Protein AF-A0A8C5RUM3-F1 (afdb_monomer)

pLDDT: mean 84.73, std 10.21, range [60.62, 96.94]

Secondary structure (DSSP, 8-state):
-PPPP----TTSTTTHHHHTTTTHHHHHHHHHHHHHHHHHHHHHHHHHHHHHHHHH--

Foldseek 3Di:
DPDDPDDDDCCPPVNVVVNPPPCVVVVVVVVVVVVVVVVVVVVVVVVVVVVVVVVVVD

Solvent-accessible surface area (backbone atoms only — not comparable to full-atom values): 3577 Å² total; per-residue (Å²): 133,86,79,77,81,85,75,87,61,62,72,37,90,82,35,26,75,72,50,63,64,66,58,52,67,60,52,51,50,52,51,50,52,53,52,51,50,54,53,50,54,53,53,53,52,51,53,50,51,53,51,55,51,59,64,72,75,111

Organism: Laticauda laticaudata (NCBI:txid8630)

Structure (mmCIF, N/CA/C/O backbone):
data_AF-A0A8C5RUM3-F1
#
_entry.id   AF-A0A8C5RUM3-F1
#
loop_
_atom_site.group_PDB
_atom_site.id
_atom_site.type_symbol
_atom_site.label_atom_id
_atom_site.label_alt_id
_atom_site.label_comp_id
_atom_site.label_asym_id
_atom_site.label_entity_id
_atom_site.label_seq_id
_atom_site.pdbx_PDB_ins_code
_atom_site.Cartn_x
_atom_site.Cartn_y
_atom_site.Cartn_z
_atom_site.occupancy
_atom_site.B_iso_or_equiv
_atom_site.auth_seq_id
_atom_site.auth_comp_id
_atom_site.auth_asym_id
_atom_site.auth_atom_id
_atom_site.pdbx_PDB_model_num
ATOM 1 N N . MET A 1 1 ? 10.383 8.829 39.456 1.00 63.66 1 MET A N 1
ATOM 2 C CA . MET A 1 1 ? 10.170 7.855 38.364 1.00 63.66 1 MET A CA 1
ATOM 3 C C . MET A 1 1 ? 9.953 8.657 37.087 1.00 63.66 1 MET A C 1
ATOM 5 O O . MET A 1 1 ? 9.028 9.456 37.069 1.00 63.66 1 MET A O 1
ATOM 9 N N . GLN A 1 2 ? 10.833 8.558 36.085 1.00 61.97 2 GLN A N 1
ATOM 10 C CA . GLN A 1 2 ? 10.580 9.164 34.769 1.00 61.97 2 GLN A CA 1
ATOM 11 C C . GLN A 1 2 ? 9.564 8.281 34.040 1.00 61.97 2 GLN A C 1
ATOM 13 O O . GLN A 1 2 ? 9.800 7.085 33.880 1.00 61.97 2 GLN A O 1
ATOM 18 N N . ALA A 1 3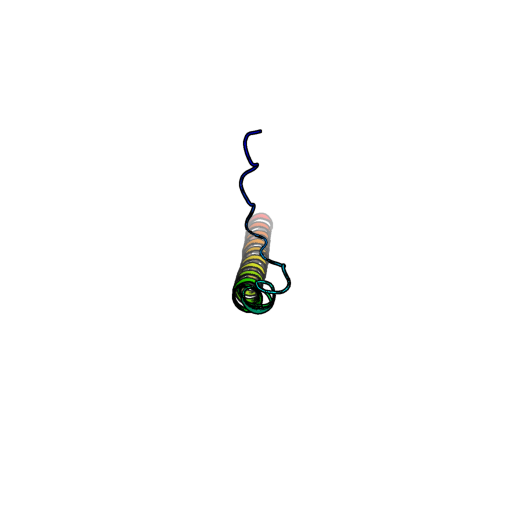 ? 8.411 8.844 33.677 1.00 64.19 3 ALA A N 1
ATOM 19 C CA . ALA A 1 3 ? 7.398 8.128 32.914 1.00 64.19 3 ALA A CA 1
ATOM 20 C C . ALA A 1 3 ? 7.964 7.763 31.534 1.00 64.19 3 ALA A C 1
ATOM 22 O O . ALA A 1 3 ? 8.539 8.614 30.853 1.00 64.19 3 ALA A O 1
ATOM 23 N N . ALA A 1 4 ? 7.828 6.496 31.140 1.00 72.00 4 ALA A N 1
ATOM 24 C CA . ALA A 1 4 ? 8.208 6.054 29.806 1.00 72.00 4 ALA A CA 1
ATOM 25 C C . ALA A 1 4 ? 7.373 6.807 28.749 1.00 72.00 4 ALA A C 1
ATOM 27 O O . ALA A 1 4 ? 6.189 7.060 28.992 1.00 72.00 4 ALA A O 1
ATOM 28 N N . PRO A 1 5 ? 7.946 7.163 27.583 1.00 72.50 5 PRO A N 1
ATOM 29 C CA . PRO A 1 5 ? 7.178 7.760 26.498 1.00 72.50 5 PRO A CA 1
ATOM 30 C C . PRO A 1 5 ? 6.031 6.826 26.100 1.00 72.50 5 PRO A C 1
ATOM 32 O O . PRO A 1 5 ? 6.267 5.658 25.788 1.00 72.50 5 PRO A O 1
ATOM 35 N N . LEU A 1 6 ? 4.797 7.335 26.107 1.00 77.25 6 LEU A N 1
ATOM 36 C CA . LEU A 1 6 ? 3.642 6.608 25.582 1.00 77.25 6 LEU A CA 1
ATOM 37 C C . LEU A 1 6 ? 3.866 6.346 24.088 1.00 77.25 6 LEU A C 1
ATOM 39 O O . LEU A 1 6 ? 3.881 7.273 23.278 1.00 77.25 6 LEU A O 1
ATOM 43 N N . GLN A 1 7 ? 4.073 5.080 23.730 1.00 85.75 7 GLN A N 1
ATOM 44 C CA . GLN A 1 7 ? 4.169 4.657 22.338 1.00 85.75 7 GLN A CA 1
ATOM 45 C C . GLN A 1 7 ? 2.776 4.679 21.712 1.00 85.75 7 GLN A C 1
ATOM 47 O O . GLN A 1 7 ? 1.816 4.174 22.293 1.00 85.75 7 GLN A O 1
ATOM 52 N N . TYR A 1 8 ? 2.660 5.271 20.523 1.00 91.50 8 TYR A N 1
ATOM 53 C CA . TYR A 1 8 ? 1.396 5.284 19.799 1.00 91.50 8 TYR A CA 1
ATOM 54 C C . TYR A 1 8 ? 1.059 3.876 19.310 1.00 91.50 8 TYR A C 1
ATOM 56 O O . TYR A 1 8 ? 1.783 3.285 18.505 1.00 91.50 8 TYR A O 1
ATOM 64 N N . GLU A 1 9 ? -0.060 3.347 19.786 1.00 94.06 9 GLU A N 1
ATOM 65 C CA . GLU A 1 9 ? -0.520 2.023 19.408 1.00 94.06 9 GLU A CA 1
ATOM 66 C C . GLU A 1 9 ? -1.445 2.108 18.190 1.00 94.06 9 GLU A C 1
ATOM 68 O O . GLU A 1 9 ? -2.616 2.482 18.285 1.00 94.06 9 GLU A O 1
ATOM 73 N N . PHE A 1 10 ? -0.915 1.746 17.021 1.00 93.44 10 PHE A N 1
ATOM 74 C CA . PHE A 1 10 ? -1.652 1.768 15.752 1.00 93.44 10 PHE A CA 1
ATOM 75 C C . PHE A 1 10 ? -2.841 0.797 15.720 1.00 93.44 10 PHE A C 1
ATOM 77 O O . PHE A 1 10 ? -3.817 1.041 15.015 1.00 93.44 10 PHE A O 1
ATOM 84 N N . PHE A 1 11 ? -2.774 -0.305 16.467 1.00 92.44 11 PHE A N 1
ATOM 85 C CA . PHE A 1 11 ? -3.783 -1.368 16.430 1.00 92.44 11 PHE A CA 1
ATOM 86 C C . PHE A 1 11 ? -4.536 -1.548 17.753 1.00 92.44 11 PHE A C 1
ATOM 88 O O . PHE A 1 11 ? -5.111 -2.612 17.975 1.00 92.44 11 PHE A O 1
ATOM 95 N N . SER A 1 12 ? -4.590 -0.503 18.582 1.00 94.12 12 SER A N 1
ATOM 96 C CA . SER A 1 12 ? -5.489 -0.454 19.740 1.00 94.12 12 SER A CA 1
ATOM 97 C C . SER A 1 12 ? -6.959 -0.465 19.305 1.00 94.12 12 SER A C 1
ATOM 99 O O . SER A 1 12 ? -7.269 -0.205 18.141 1.00 94.12 12 SER A O 1
ATOM 101 N N . GLU A 1 13 ? -7.888 -0.711 20.230 1.00 94.19 13 GLU A N 1
ATOM 102 C CA . GLU A 1 13 ? -9.331 -0.713 19.933 1.00 94.19 13 GLU A CA 1
ATOM 103 C C . GLU A 1 13 ? -9.814 0.602 19.297 1.00 94.19 13 GLU A C 1
ATOM 105 O O . GLU 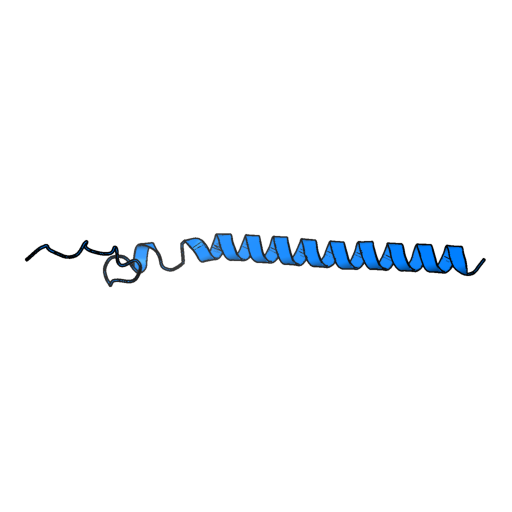A 1 13 ? -10.630 0.585 18.375 1.00 94.19 13 GLU A O 1
ATOM 110 N N . GLU A 1 14 ? -9.257 1.740 19.724 1.00 94.56 14 GLU A N 1
ATOM 111 C CA . GLU A 1 14 ? -9.596 3.060 19.182 1.00 94.56 14 GLU A CA 1
ATOM 112 C C . GLU A 1 14 ? -8.974 3.312 17.798 1.00 94.56 14 GLU A C 1
ATOM 114 O O . GLU A 1 14 ? -9.587 3.919 16.914 1.00 94.56 14 GLU A O 1
ATOM 119 N N . ASN A 1 15 ? -7.728 2.878 17.595 1.00 94.81 15 ASN A N 1
ATOM 120 C CA . ASN A 1 15 ? -6.956 3.238 16.408 1.00 94.81 15 ASN A CA 1
ATOM 121 C C . ASN A 1 15 ? -7.089 2.211 15.282 1.00 94.81 15 ASN A C 1
ATOM 123 O O . ASN A 1 15 ? -7.005 2.580 14.109 1.00 94.81 15 ASN A O 1
ATOM 127 N N . ALA A 1 16 ? -7.362 0.944 15.599 1.00 95.19 16 ALA A N 1
ATOM 128 C CA . ALA A 1 16 ? -7.448 -0.127 14.616 1.00 95.19 16 ALA A CA 1
ATOM 129 C C . ALA A 1 16 ? -8.422 0.182 13.464 1.00 95.19 16 ALA A C 1
ATOM 131 O O . ALA A 1 16 ? -8.029 -0.053 12.323 1.00 95.19 16 ALA A O 1
ATOM 132 N N . PRO A 1 17 ? -9.626 0.755 13.670 1.00 95.88 17 PRO A N 1
ATOM 133 C CA . PRO A 1 17 ? -10.513 1.108 12.557 1.00 95.88 17 PRO A CA 1
ATOM 134 C C . PRO A 1 17 ? -9.953 2.193 11.624 1.00 95.88 17 PRO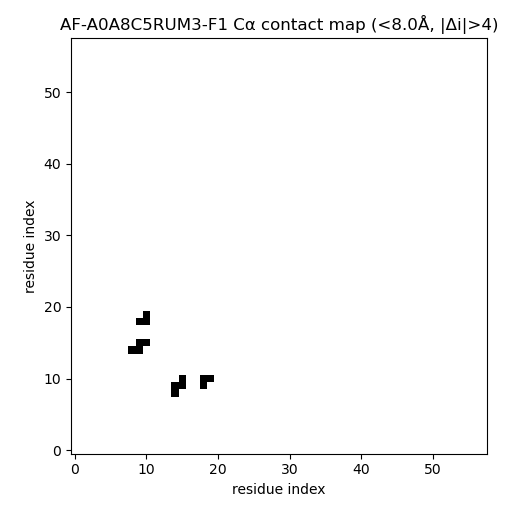 A C 1
ATOM 136 O O . PRO A 1 17 ? -10.296 2.210 10.446 1.00 95.88 17 PRO A O 1
ATOM 139 N N . LYS A 1 18 ? -9.078 3.080 12.122 1.00 95.44 18 LYS A N 1
ATOM 140 C CA . LYS A 1 18 ? -8.437 4.150 11.332 1.00 95.44 18 LYS A CA 1
ATOM 141 C C . LYS A 1 18 ? -7.333 3.590 10.428 1.00 95.44 18 LYS A C 1
ATOM 143 O O . LYS A 1 18 ? -7.146 4.055 9.306 1.00 95.44 18 LYS A O 1
ATOM 148 N N . TRP A 1 19 ? -6.600 2.589 10.920 1.00 96.06 19 TRP A N 1
ATOM 149 C CA . TRP A 1 19 ? -5.410 2.055 10.249 1.00 96.06 19 TRP A CA 1
ATOM 150 C C . TRP A 1 19 ? -5.664 0.758 9.475 1.00 96.06 19 TRP A C 1
ATOM 152 O O . TRP A 1 19 ? -4.994 0.497 8.470 1.00 96.06 19 TRP A O 1
ATOM 162 N N . ARG A 1 20 ? -6.640 -0.063 9.890 1.00 95.12 20 ARG A N 1
ATOM 163 C CA . ARG A 1 20 ? -6.993 -1.305 9.191 1.00 95.12 20 ARG A CA 1
ATOM 164 C C . ARG A 1 20 ? -7.491 -0.987 7.788 1.00 95.12 20 ARG A C 1
ATOM 166 O O . ARG A 1 20 ? -8.524 -0.364 7.596 1.00 95.12 20 ARG A O 1
ATOM 173 N N . GLY A 1 21 ? -6.749 -1.462 6.793 1.00 93.81 21 GLY A N 1
ATOM 174 C CA . GLY A 1 21 ? -7.111 -1.305 5.387 1.00 93.81 21 GLY A CA 1
ATOM 175 C C . GLY A 1 21 ? -6.569 -0.041 4.721 1.00 93.81 21 GLY A C 1
ATOM 176 O O . GLY A 1 21 ? -6.504 -0.023 3.494 1.00 93.81 21 GLY A O 1
ATOM 177 N N . LEU A 1 22 ? -6.093 0.954 5.484 1.00 96.44 22 LEU A N 1
ATOM 178 C CA . LEU A 1 22 ? -5.653 2.250 4.947 1.00 96.44 22 LEU A CA 1
ATOM 179 C C . LEU A 1 22 ? -4.608 2.101 3.831 1.00 96.44 22 LEU A C 1
ATOM 181 O O . LEU A 1 22 ? -4.699 2.740 2.786 1.00 96.44 22 LEU A O 1
ATOM 185 N N . LEU A 1 23 ? -3.631 1.213 4.031 1.00 95.94 23 LEU A N 1
ATOM 186 C CA . LEU A 1 23 ? -2.520 1.015 3.094 1.00 95.94 23 LEU A CA 1
ATOM 187 C C . LEU A 1 23 ? -2.758 -0.111 2.078 1.00 95.94 23 LEU A C 1
ATOM 189 O O . LEU A 1 23 ? -1.983 -0.259 1.134 1.00 95.94 23 LEU A O 1
ATOM 193 N N . VAL A 1 24 ? -3.824 -0.902 2.226 1.00 95.88 24 VAL A N 1
ATOM 194 C CA . VAL A 1 24 ? -4.019 -2.134 1.440 1.00 95.88 24 VAL A CA 1
ATOM 195 C C . VAL A 1 24 ? -4.165 -1.831 -0.052 1.00 95.88 24 VAL A C 1
ATOM 197 O O . VAL A 1 24 ? -3.522 -2.478 -0.879 1.00 95.88 24 VAL A O 1
ATOM 200 N N . ALA A 1 25 ? -4.959 -0.818 -0.410 1.00 93.69 25 ALA A N 1
ATOM 201 C CA . ALA A 1 25 ? -5.174 -0.444 -1.807 1.00 93.69 25 ALA A CA 1
ATOM 202 C C . ALA A 1 25 ? -3.891 0.075 -2.481 1.00 93.69 25 ALA A C 1
ATOM 204 O O . ALA A 1 25 ? -3.597 -0.289 -3.622 1.00 93.69 25 ALA A O 1
ATOM 205 N N . ALA A 1 26 ? -3.104 0.891 -1.773 1.00 95.75 26 ALA A N 1
ATOM 206 C CA . ALA A 1 26 ? -1.842 1.422 -2.282 1.00 95.75 26 ALA A CA 1
ATOM 207 C C . ALA A 1 26 ? -0.799 0.309 -2.465 1.00 95.75 26 ALA A C 1
ATOM 209 O O . ALA A 1 26 ? -0.191 0.196 -3.529 1.00 95.75 26 ALA A O 1
ATOM 210 N N . LEU A 1 27 ? -0.651 -0.571 -1.470 1.00 96.75 27 LEU A N 1
ATOM 211 C CA . LEU A 1 27 ? 0.280 -1.699 -1.533 1.00 96.75 27 LEU A CA 1
ATOM 212 C C . LEU A 1 27 ? -0.081 -2.685 -2.650 1.00 96.75 27 LEU A C 1
ATOM 214 O O . LEU A 1 27 ? 0.813 -3.210 -3.312 1.00 96.75 27 LEU A O 1
ATOM 218 N N . LYS A 1 28 ? -1.377 -2.897 -2.918 1.00 96.94 28 LYS A N 1
ATOM 219 C CA . LYS A 1 28 ? -1.828 -3.720 -4.048 1.00 96.94 28 LYS A CA 1
ATO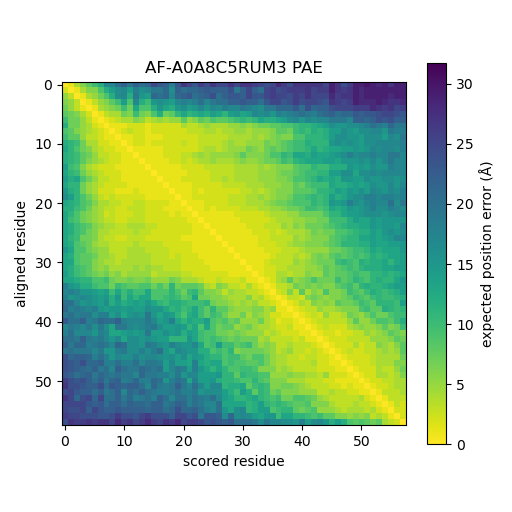M 220 C C . LYS A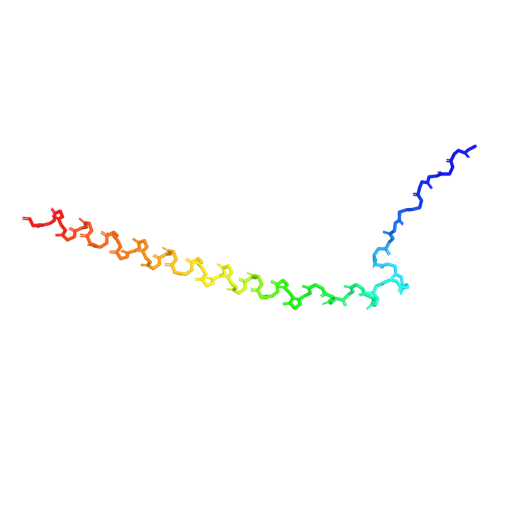 1 28 ? -1.347 -3.148 -5.387 1.00 96.94 28 LYS A C 1
ATOM 222 O O . LYS A 1 28 ? -0.772 -3.893 -6.176 1.00 96.94 28 LYS A O 1
ATOM 227 N N . LYS A 1 29 ? -1.492 -1.834 -5.600 1.00 95.81 29 LYS A N 1
ATOM 228 C CA . LYS A 1 29 ? -1.008 -1.151 -6.814 1.00 95.81 29 LYS A CA 1
ATOM 229 C C . LYS A 1 29 ? 0.511 -1.230 -6.961 1.00 95.81 29 LYS A C 1
ATOM 231 O O . LYS A 1 29 ? 1.001 -1.518 -8.046 1.00 95.81 29 LYS A O 1
ATOM 236 N N . VAL A 1 30 ? 1.257 -1.019 -5.874 1.00 95.62 30 VAL A N 1
ATOM 237 C CA . VAL A 1 30 ? 2.727 -1.135 -5.883 1.00 95.62 30 VAL A CA 1
ATOM 238 C C . VAL A 1 30 ? 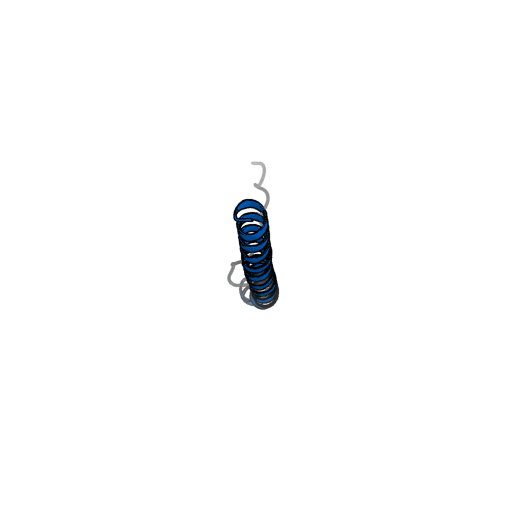3.150 -2.552 -6.257 1.00 95.62 30 VAL A C 1
ATOM 240 O O . VAL A 1 30 ? 4.013 -2.738 -7.110 1.00 95.62 30 VAL A O 1
ATOM 243 N N . ARG A 1 31 ? 2.503 -3.565 -5.675 1.00 93.38 31 ARG A N 1
ATOM 244 C CA . ARG A 1 31 ? 2.764 -4.967 -6.008 1.00 93.38 31 ARG A CA 1
ATOM 245 C C . ARG A 1 31 ? 2.484 -5.262 -7.482 1.00 93.38 31 ARG A C 1
ATOM 247 O O . ARG A 1 31 ? 3.297 -5.917 -8.127 1.00 93.38 31 ARG A O 1
ATOM 254 N N . GLU A 1 32 ? 1.360 -4.786 -8.009 1.00 93.94 32 GLU A N 1
ATOM 255 C CA . GLU A 1 32 ? 0.991 -4.961 -9.419 1.00 93.94 32 GLU A CA 1
ATOM 256 C C . GLU A 1 32 ? 2.008 -4.285 -10.348 1.00 93.94 32 GLU A C 1
ATOM 258 O O . GLU A 1 32 ? 2.533 -4.939 -11.250 1.00 93.94 32 GLU A O 1
ATOM 263 N N . ALA A 1 33 ? 2.391 -3.039 -10.065 1.00 90.12 33 ALA A N 1
ATOM 264 C CA . ALA A 1 33 ? 3.407 -2.315 -10.828 1.00 90.12 33 ALA A CA 1
ATOM 265 C C . ALA A 1 33 ? 4.769 -3.033 -10.820 1.00 90.12 33 ALA A C 1
ATOM 267 O O . ALA A 1 33 ? 5.388 -3.208 -11.869 1.00 90.12 33 ALA A O 1
ATOM 268 N N . LEU A 1 34 ? 5.209 -3.522 -9.656 1.00 88.25 34 LEU A N 1
ATOM 269 C CA . LEU A 1 34 ? 6.451 -4.290 -9.530 1.00 88.25 34 LEU A CA 1
ATOM 270 C C . LEU A 1 34 ? 6.383 -5.631 -10.275 1.00 88.25 34 LEU A C 1
ATOM 272 O O . LEU A 1 34 ? 7.372 -6.054 -10.872 1.00 88.25 34 LEU A O 1
ATOM 276 N N . SER A 1 35 ? 5.232 -6.307 -10.258 1.00 82.81 35 SER A N 1
ATOM 277 C CA . SER A 1 35 ? 5.046 -7.568 -10.987 1.00 82.81 35 SER A CA 1
ATOM 278 C C . SER A 1 35 ? 5.066 -7.370 -12.505 1.00 82.81 35 SER A C 1
ATOM 280 O O . SER A 1 35 ? 5.669 -8.166 -13.230 1.00 82.81 35 SER A O 1
ATOM 282 N N . PHE A 1 36 ? 4.481 -6.269 -12.981 1.00 79.94 36 PHE A N 1
ATOM 283 C CA . PHE A 1 36 ? 4.500 -5.895 -14.387 1.00 79.94 36 PHE A CA 1
ATOM 284 C C . PHE A 1 36 ? 5.922 -5.562 -14.848 1.00 79.94 36 PHE A C 1
ATOM 286 O O . PHE A 1 36 ? 6.389 -6.119 -15.840 1.00 79.94 36 PHE A O 1
ATOM 293 N N . GLN A 1 37 ? 6.650 -4.754 -14.072 1.00 74.44 37 GLN A N 1
ATOM 294 C CA . GLN A 1 37 ? 8.037 -4.400 -14.371 1.00 74.44 37 GLN A CA 1
ATOM 295 C C . GLN A 1 37 ? 8.941 -5.638 -14.455 1.00 74.44 37 GLN A C 1
ATOM 297 O O . GLN A 1 37 ? 9.654 -5.815 -15.438 1.00 74.44 37 GLN A O 1
ATOM 302 N N . ARG A 1 38 ? 8.843 -6.561 -13.488 1.00 77.56 38 ARG A N 1
ATOM 303 C CA . ARG A 1 38 ? 9.614 -7.818 -13.513 1.00 77.56 38 ARG A CA 1
ATOM 304 C C . ARG A 1 38 ? 9.326 -8.665 -14.752 1.00 77.56 38 ARG A C 1
ATOM 306 O O . ARG A 1 38 ? 10.237 -9.281 -15.299 1.00 77.56 38 ARG A O 1
ATOM 313 N N . THR A 1 39 ? 8.073 -8.699 -15.197 1.00 75.62 39 THR A N 1
ATOM 314 C CA . THR A 1 39 ? 7.677 -9.445 -16.399 1.00 75.62 39 THR A CA 1
ATOM 315 C C . THR A 1 39 ? 8.282 -8.822 -17.658 1.00 75.62 39 THR A C 1
ATOM 317 O O . THR A 1 39 ? 8.791 -9.543 -18.517 1.00 75.62 39 THR A O 1
ATOM 320 N N . LEU A 1 40 ? 8.292 -7.488 -17.751 1.00 78.81 40 LEU A N 1
ATOM 321 C CA . LEU A 1 40 ? 8.936 -6.777 -18.855 1.00 78.81 40 LEU A CA 1
ATOM 322 C C . LEU A 1 40 ? 10.452 -6.998 -18.875 1.00 78.81 40 LEU A C 1
ATOM 324 O O . LEU A 1 40 ? 10.996 -7.301 -19.935 1.00 78.81 40 LEU A O 1
ATOM 328 N N . ASP A 1 41 ? 11.121 -6.920 -17.724 1.00 79.12 41 ASP A N 1
ATOM 329 C CA . ASP A 1 41 ? 12.572 -7.117 -17.631 1.00 79.12 41 ASP A CA 1
ATOM 330 C C . ASP A 1 41 ? 12.989 -8.526 -18.069 1.00 79.12 41 ASP A C 1
ATOM 332 O O . ASP A 1 41 ? 13.942 -8.685 -18.840 1.00 79.12 41 ASP A O 1
ATOM 336 N N . LEU A 1 42 ? 12.238 -9.554 -17.662 1.00 80.94 42 LEU A N 1
ATOM 337 C CA . LEU A 1 42 ? 12.462 -10.929 -18.117 1.00 80.94 42 LEU A CA 1
ATOM 338 C C . LEU A 1 42 ? 12.260 -11.068 -19.630 1.00 80.94 42 LEU A C 1
ATOM 340 O O . LEU A 1 42 ? 13.065 -11.714 -20.307 1.00 80.94 42 LEU A O 1
ATOM 344 N N . HIS A 1 43 ? 11.217 -10.445 -20.179 1.00 80.06 43 HIS A N 1
ATOM 345 C CA . HIS A 1 43 ? 10.908 -10.535 -21.604 1.00 80.06 43 HIS A CA 1
ATOM 346 C C . HIS A 1 43 ? 11.942 -9.800 -22.475 1.00 80.06 43 HI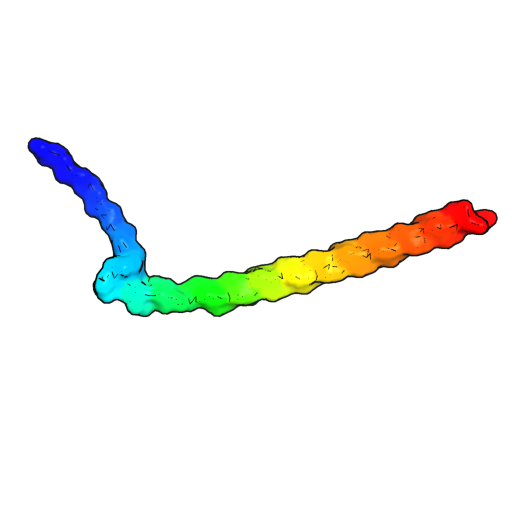S A C 1
ATOM 348 O O . HIS A 1 43 ? 12.384 -10.323 -23.500 1.00 80.06 43 HIS A O 1
ATOM 354 N N . ILE A 1 44 ? 12.386 -8.612 -22.055 1.00 80.88 44 ILE A N 1
ATOM 355 C CA . ILE A 1 44 ? 13.435 -7.837 -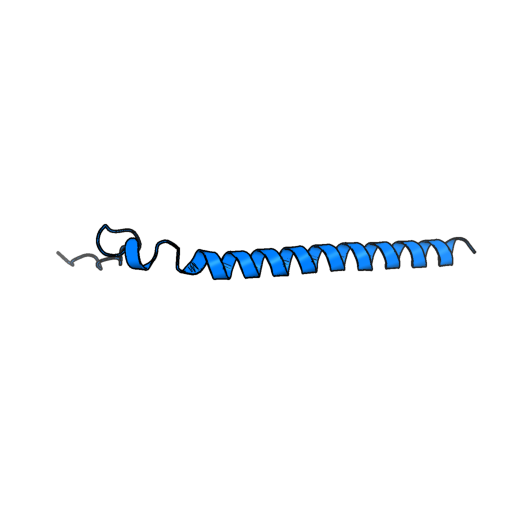22.735 1.00 80.88 44 ILE A CA 1
ATOM 356 C C . ILE A 1 44 ? 14.772 -8.585 -22.677 1.00 80.88 44 ILE A C 1
ATOM 358 O O . ILE A 1 44 ? 15.440 -8.726 -23.702 1.00 80.88 44 ILE A O 1
ATOM 362 N N . THR A 1 45 ? 15.136 -9.117 -21.507 1.00 81.38 45 THR A N 1
ATOM 363 C CA . THR A 1 45 ? 16.376 -9.886 -21.322 1.00 81.38 45 THR A CA 1
ATOM 364 C C . THR A 1 45 ? 16.391 -11.146 -22.187 1.00 81.38 45 THR A C 1
ATOM 366 O O . THR A 1 45 ? 17.391 -11.429 -22.845 1.00 81.38 45 THR A O 1
ATOM 369 N N . SER A 1 46 ? 15.268 -11.868 -22.256 1.00 81.44 46 SER A N 1
ATOM 370 C CA . SER A 1 46 ? 15.143 -13.072 -23.087 1.00 81.44 46 SER A CA 1
ATOM 371 C C . SER A 1 46 ? 15.308 -12.758 -24.575 1.00 81.44 46 SER A C 1
ATOM 373 O O . SER A 1 46 ? 16.048 -13.453 -25.267 1.00 81.44 46 SER A O 1
ATOM 375 N N . ARG A 1 47 ? 14.698 -11.669 -25.069 1.00 81.94 47 ARG A N 1
ATOM 376 C CA . ARG A 1 47 ? 14.864 -11.246 -26.470 1.00 81.94 47 ARG A CA 1
ATOM 377 C C . ARG A 1 47 ? 16.293 -10.821 -26.798 1.00 81.94 47 ARG A C 1
ATOM 379 O O . ARG A 1 47 ? 16.768 -11.128 -27.885 1.00 81.94 47 ARG A O 1
ATOM 386 N N . ARG A 1 48 ? 16.989 -10.156 -25.870 1.00 79.25 48 ARG A N 1
ATOM 387 C CA . ARG A 1 48 ? 18.398 -9.780 -26.063 1.00 79.25 48 ARG A CA 1
ATOM 388 C C . ARG A 1 48 ? 19.303 -11.011 -26.154 1.00 79.25 48 ARG A C 1
ATOM 390 O O . ARG A 1 48 ? 20.142 -11.062 -27.041 1.00 79.25 48 ARG A O 1
ATOM 397 N N . ARG A 1 49 ? 19.086 -12.025 -25.306 1.00 79.06 49 ARG A N 1
ATOM 398 C CA . ARG A 1 49 ? 19.839 -13.289 -25.376 1.00 79.06 49 ARG A CA 1
ATOM 399 C C . ARG A 1 49 ? 19.643 -13.996 -26.720 1.00 79.06 49 ARG A C 1
ATOM 401 O O . ARG A 1 49 ? 20.626 -14.410 -27.317 1.00 79.06 49 ARG A O 1
ATOM 408 N N . LEU A 1 50 ? 18.404 -14.085 -27.207 1.00 79.50 50 LEU A N 1
ATOM 409 C CA . LEU A 1 50 ? 18.117 -14.698 -28.509 1.00 79.50 50 LEU A CA 1
ATOM 410 C C . LEU A 1 50 ? 18.798 -13.941 -29.660 1.00 79.50 50 LEU A C 1
ATOM 412 O O . LEU A 1 50 ? 19.350 -14.566 -30.558 1.00 79.50 50 LEU A O 1
ATOM 416 N N . ALA A 1 51 ? 18.811 -12.604 -29.617 1.00 78.94 51 ALA A N 1
ATOM 417 C CA . ALA A 1 51 ? 19.527 -11.798 -30.606 1.00 78.94 51 ALA A CA 1
ATOM 418 C C . ALA A 1 51 ? 21.045 -12.070 -30.580 1.00 78.94 51 ALA A C 1
ATOM 420 O O . ALA A 1 51 ? 21.640 -12.323 -31.627 1.00 78.94 51 ALA A O 1
ATOM 421 N N . ASP A 1 52 ? 21.661 -12.110 -29.398 1.00 80.69 52 ASP A N 1
ATOM 422 C CA . ASP A 1 52 ? 23.090 -12.424 -29.255 1.00 80.69 52 ASP A CA 1
ATOM 423 C C . ASP A 1 52 ? 23.432 -13.852 -29.725 1.00 80.69 52 ASP A C 1
ATOM 425 O O . ASP A 1 52 ? 24.498 -14.077 -30.297 1.00 80.69 52 ASP A O 1
ATOM 429 N N . GLU A 1 53 ? 22.535 -14.821 -29.518 1.00 75.44 53 GLU A N 1
ATOM 430 C CA . GLU A 1 53 ? 22.690 -16.198 -30.007 1.00 75.44 53 GLU A CA 1
ATOM 431 C C . GLU A 1 53 ? 22.623 -16.270 -31.538 1.00 75.44 53 GLU A C 1
ATOM 433 O O . GLU A 1 53 ? 23.455 -16.937 -32.151 1.00 75.44 53 GLU A O 1
ATOM 438 N N . THR A 1 54 ? 21.705 -15.531 -32.170 1.00 76.56 54 THR A N 1
ATOM 439 C CA . THR A 1 54 ? 21.623 -15.469 -33.641 1.00 76.56 54 THR A CA 1
ATOM 440 C C . THR A 1 54 ? 22.842 -14.812 -34.283 1.00 76.56 54 THR A C 1
ATOM 442 O O . THR A 1 54 ? 23.252 -15.228 -35.360 1.00 76.56 54 THR A O 1
ATOM 445 N N . VAL A 1 55 ? 23.456 -13.828 -33.615 1.00 79.25 55 VAL A N 1
ATOM 446 C CA . VAL A 1 55 ? 24.667 -13.150 -34.105 1.00 79.25 55 VAL A CA 1
ATOM 447 C C . VAL A 1 55 ? 25.908 -14.037 -33.981 1.00 79.25 55 VAL A C 1
ATOM 449 O O . VAL A 1 55 ? 26.809 -13.931 -34.801 1.00 79.25 55 VAL A O 1
ATOM 452 N N . LYS A 1 56 ? 25.978 -14.920 -32.977 1.00 71.31 56 LYS A N 1
ATOM 453 C CA . LYS A 1 56 ? 27.114 -15.843 -32.796 1.00 71.31 56 LYS A CA 1
ATOM 454 C C . LYS A 1 56 ? 27.051 -17.097 -33.671 1.00 71.31 56 LYS A C 1
ATOM 456 O O . LYS A 1 56 ? 28.059 -17.787 -33.787 1.00 71.31 56 LYS A O 1
ATOM 461 N N . ALA A 1 57 ? 25.875 -17.433 -34.196 1.00 72.31 57 ALA A N 1
ATOM 462 C CA . ALA A 1 57 ? 25.646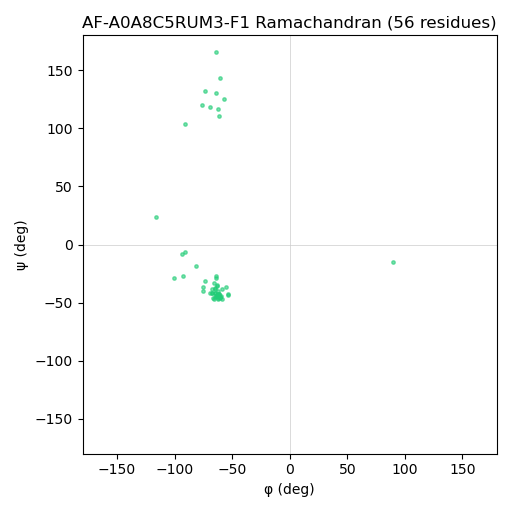 -18.650 -34.972 1.00 72.31 57 ALA A CA 1
ATOM 463 C C . ALA A 1 57 ? 25.850 -18.479 -36.492 1.00 72.31 57 ALA A C 1
ATOM 465 O O . ALA A 1 57 ? 25.767 -19.475 -37.210 1.00 72.31 57 ALA A O 1
ATOM 466 N N . GLY A 1 58 ? 26.085 -17.254 -36.977 1.00 60.62 58 GLY A N 1
ATOM 467 C CA . GLY A 1 58 ? 26.400 -16.935 -38.377 1.00 60.62 58 GLY A CA 1
ATOM 468 C C . GLY A 1 58 ? 27.833 -16.454 -38.541 1.00 60.62 58 GLY A C 1
ATOM 469 O O . GLY A 1 58 ? 28.380 -16.677 -39.641 1.00 60.62 58 GLY A O 1
#

Mean predicted aligned error: 9.78 Å

Sequence (58 aa):
MQAAPLQYEFFSEENAPKWRGLLVAALKKVREALSFQRTLDLHITSRRRLADETVKAG

Radius of gyration: 24.46 Å; Cα contacts (8 Å, |Δi|>4): 7; chains: 1; bounding box: 38×28×77 Å